Protein AF-A0A9D6Q894-F1 (afdb_monomer)

Sequence (120 aa):
MGDHLRRKRMLLGLRQRDVATILAISIATLERWERNETQPKPYLIPRIIDFLGYAPYEPQDRFGSWLLMARRALGLSRKRLAKRLSVDESTIFRWESGRAGPQAALLRRLRAVLTSDEHR

pLDDT: mean 83.46, std 13.53, range [35.12, 97.06]

Nearest PDB structures (foldseek):
  2b5a-assembly1_A  TM=9.218E-01  e=3.455E-02  [Bacillus] caldolyticus
  1y7y-assembly1_B  TM=9.335E-01  e=4.037E-02  Aeromonas hydrophila
  4yba-assembly1_A  TM=9.050E-01  e=4.478E-02  Klebsiella pneumoniae
  8ezt-assembly1_D-2  TM=8.204E-01  e=2.958E-02  Legionella pneumophila
  3g5g-assembly5_J  TM=8.059E-01  e=1.476E-01  Enterobacter sp. RFL13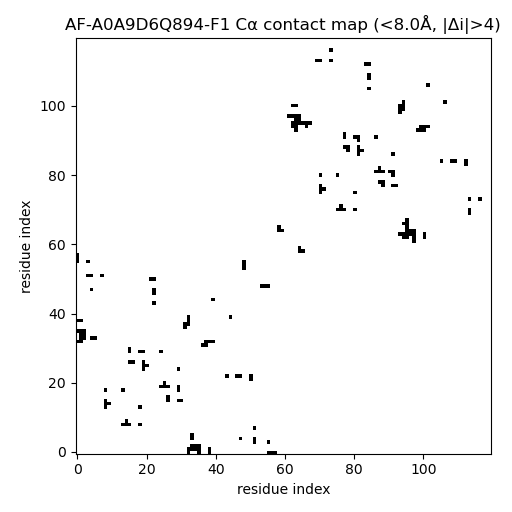96

Radius of gyration: 17.18 Å; Cα contacts (8 Å, |Δi|>4): 108; chains: 1; bounding box: 43×35×42 Å

Foldseek 3Di:
DLCLLVVLCVVVVHDLVVVCVQLVHDSVVSVCSVVVNDDDDPVSQVSVCVSSVHRPDPPPVAQLCVLVVLCVVLVHDLVRLCVQLVHDSVVNVCRNVSVDDDDPVSVVSSVCVSVVSPDD

Secondary structure (DSSP, 8-state):
-HHHHHHHHHHTT--HHHHHHHTTS-HHHHHHHHTTSSPPPGGGHHHHHHHHTS------S-HHHHHHHHHHHTT--HHHHHHHHTS-HHHHHHHHTTS----HHHHHHHHHHHHTTS--

Solvent-accessible surface area (backbone atoms only — not comparable to full-atom values): 7040 Å² total; per-residue (Å²): 87,25,63,54,52,48,50,53,33,57,76,69,72,50,52,64,64,57,53,13,57,76,64,71,50,54,48,69,58,50,50,37,21,52,68,64,75,49,77,83,56,80,89,52,45,66,55,50,26,62,74,66,74,48,77,64,67,74,79,58,95,38,70,10,54,55,50,49,49,54,36,53,76,69,72,47,51,58,60,57,50,14,60,77,67,77,48,55,45,68,54,50,51,32,22,42,69,60,75,44,79,78,54,76,75,52,50,56,54,51,52,51,66,66,63,69,70,78,78,129

Structure (mmCIF, N/CA/C/O backbone):
data_AF-A0A9D6Q894-F1
#
_entry.id   AF-A0A9D6Q894-F1
#
loop_
_atom_site.group_PDB
_atom_site.id
_atom_site.type_symbol
_atom_site.label_atom_id
_atom_site.label_alt_id
_atom_site.label_comp_id
_atom_site.label_asym_id
_atom_site.label_entity_id
_atom_site.label_seq_id
_atom_site.pdbx_PDB_ins_code
_atom_site.Cartn_x
_atom_site.Cartn_y
_atom_site.Cartn_z
_atom_site.occupancy
_atom_site.B_iso_or_equiv
_atom_site.auth_seq_id
_atom_site.auth_comp_id
_atom_site.auth_asym_id
_atom_site.auth_atom_id
_atom_site.pdbx_PDB_model_num
ATOM 1 N N . MET A 1 1 ? -6.344 7.087 0.048 1.00 79.19 1 MET A N 1
ATOM 2 C CA . MET A 1 1 ? -6.628 5.961 0.983 1.00 79.19 1 MET A CA 1
ATOM 3 C C . MET A 1 1 ? -7.520 6.391 2.151 1.00 79.19 1 MET A C 1
ATOM 5 O O . MET A 1 1 ? -8.630 5.879 2.251 1.00 79.19 1 MET A O 1
ATOM 9 N N . GLY A 1 2 ? -7.092 7.338 2.998 1.00 86.25 2 GLY A N 1
ATOM 10 C CA . GLY A 1 2 ? -7.891 7.845 4.126 1.00 86.25 2 GLY A CA 1
ATOM 11 C C . GLY A 1 2 ? -9.260 8.395 3.728 1.00 86.25 2 GLY A C 1
ATOM 12 O O . GLY A 1 2 ? -10.278 8.030 4.314 1.00 86.25 2 GLY A O 1
ATOM 13 N N . ASP A 1 3 ? -9.297 9.170 2.646 1.00 88.12 3 ASP A N 1
ATOM 14 C CA . ASP A 1 3 ? -10.540 9.753 2.127 1.00 88.12 3 ASP A CA 1
ATOM 15 C C . ASP A 1 3 ? -11.532 8.699 1.619 1.00 88.12 3 ASP A C 1
ATOM 17 O O . ASP A 1 3 ? -12.743 8.860 1.773 1.00 88.12 3 ASP A O 1
ATOM 21 N N . HIS A 1 4 ? -11.040 7.583 1.070 1.00 90.31 4 HIS A N 1
ATOM 22 C CA . HIS A 1 4 ? -11.890 6.473 0.631 1.00 90.31 4 HIS A CA 1
ATOM 23 C C . HIS A 1 4 ? -12.553 5.781 1.824 1.00 90.31 4 HIS A C 1
ATOM 25 O O . HIS A 1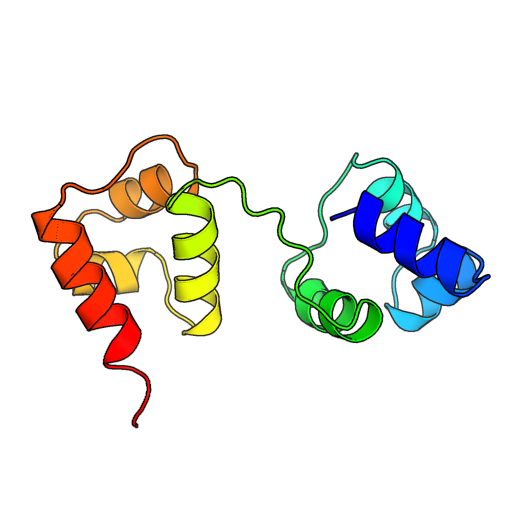 4 ? -13.755 5.510 1.780 1.00 90.31 4 HIS A O 1
ATOM 31 N N . LEU A 1 5 ? -11.792 5.547 2.901 1.00 91.75 5 LEU A N 1
ATOM 32 C CA . LEU A 1 5 ? -12.309 4.986 4.152 1.00 91.75 5 LEU A CA 1
ATOM 33 C C . LEU A 1 5 ? -13.366 5.903 4.767 1.00 91.75 5 LEU A C 1
ATOM 35 O O . LEU A 1 5 ? -14.478 5.448 5.040 1.00 91.75 5 LEU A O 1
ATOM 39 N N . ARG A 1 6 ? -13.065 7.202 4.887 1.00 93.62 6 ARG A N 1
ATOM 40 C CA . ARG A 1 6 ? -14.006 8.198 5.412 1.00 93.62 6 ARG A CA 1
ATOM 41 C C . ARG A 1 6 ? -15.281 8.259 4.574 1.00 93.62 6 ARG A C 1
ATOM 43 O O . ARG A 1 6 ? -16.379 8.236 5.128 1.00 93.62 6 ARG A O 1
ATOM 50 N N . ARG A 1 7 ? -15.157 8.306 3.244 1.00 92.75 7 ARG A N 1
ATOM 51 C CA . ARG A 1 7 ? -16.305 8.364 2.328 1.00 92.75 7 ARG A CA 1
ATOM 52 C C . ARG A 1 7 ? -17.180 7.119 2.450 1.00 92.75 7 ARG A C 1
ATOM 54 O O . ARG A 1 7 ? -18.383 7.260 2.636 1.00 92.75 7 ARG A O 1
ATOM 61 N N . LYS A 1 8 ? -16.598 5.913 2.400 1.00 93.56 8 LYS A N 1
ATOM 62 C CA . LYS A 1 8 ? -17.350 4.654 2.553 1.00 93.56 8 LYS A CA 1
ATOM 63 C C . LYS A 1 8 ? -18.032 4.573 3.918 1.00 93.56 8 LYS A C 1
ATOM 65 O O . LYS A 1 8 ? -19.206 4.228 3.981 1.00 93.56 8 LYS A O 1
ATOM 70 N N . ARG A 1 9 ? -17.331 4.943 4.994 1.00 96.06 9 ARG A N 1
ATOM 71 C CA . ARG A 1 9 ? -17.894 4.972 6.348 1.00 96.06 9 ARG A CA 1
ATOM 72 C C . ARG A 1 9 ? -19.131 5.868 6.428 1.00 96.06 9 ARG A C 1
ATOM 74 O O . ARG A 1 9 ? -20.155 5.431 6.941 1.00 96.06 9 ARG A O 1
ATOM 81 N N . MET A 1 10 ? -19.036 7.096 5.916 1.00 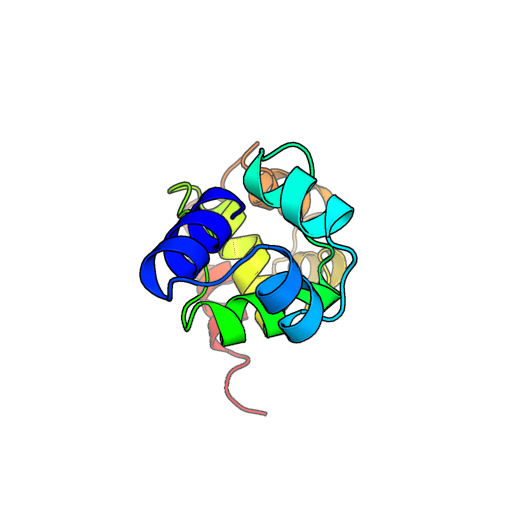96.06 10 MET A N 1
ATOM 82 C CA . MET A 1 10 ? -20.152 8.049 5.916 1.00 96.06 10 MET A CA 1
ATOM 83 C C . MET A 1 10 ? -21.316 7.567 5.038 1.00 96.06 10 MET A C 1
ATOM 85 O O . MET A 1 10 ? -22.461 7.682 5.459 1.00 96.06 10 MET A O 1
ATOM 89 N N . LEU A 1 11 ? -21.034 6.974 3.869 1.00 94.81 11 LEU A N 1
ATOM 90 C CA . LEU A 1 11 ? -22.055 6.381 2.992 1.00 94.81 11 LEU A CA 1
ATOM 91 C C . LEU A 1 11 ? -22.834 5.248 3.672 1.00 94.81 11 LEU A C 1
ATOM 93 O O . LEU A 1 11 ? -24.030 5.109 3.448 1.00 94.81 11 LEU A O 1
ATOM 97 N N . LEU A 1 12 ? -22.163 4.449 4.503 1.00 94.25 12 LEU A N 1
ATOM 98 C CA . LEU A 1 12 ? -22.780 3.359 5.261 1.00 94.25 12 LEU A CA 1
ATOM 99 C C . LEU A 1 12 ? -23.392 3.818 6.599 1.00 94.25 12 LEU A C 1
ATOM 101 O O . LEU A 1 12 ? -23.885 2.984 7.352 1.00 94.25 12 LEU A O 1
ATOM 105 N N . GLY A 1 13 ? -23.324 5.112 6.937 1.00 96.00 13 GLY A N 1
ATOM 106 C CA . GLY A 1 13 ? -23.811 5.636 8.219 1.00 96.00 13 GLY A CA 1
ATOM 107 C C . GLY A 1 13 ? -23.058 5.106 9.448 1.00 96.00 13 GLY A C 1
ATOM 108 O O . GLY A 1 13 ? -23.575 5.165 10.562 1.00 96.00 13 GLY A O 1
ATOM 109 N N . LEU A 1 14 ? -21.843 4.580 9.266 1.00 96.56 14 LEU A N 1
ATOM 110 C CA . LEU A 1 14 ? -21.070 3.934 10.327 1.00 96.56 14 LEU A CA 1
ATOM 111 C C . LEU A 1 14 ? -20.288 4.952 11.168 1.00 96.56 14 LEU A C 1
ATOM 113 O O . LEU A 1 14 ? -19.746 5.950 10.670 1.00 96.56 14 LEU A O 1
ATOM 117 N N . ARG A 1 15 ? -20.147 4.667 12.464 1.00 97.06 15 ARG A N 1
ATOM 118 C CA . ARG A 1 15 ? -19.239 5.411 13.345 1.00 97.06 15 ARG A CA 1
ATOM 119 C C . ARG A 1 15 ? -17.815 4.888 13.166 1.00 97.06 15 ARG A C 1
ATOM 121 O O . ARG A 1 15 ? -17.594 3.757 12.738 1.00 97.06 15 ARG A O 1
ATOM 128 N N . GLN A 1 16 ? -16.818 5.693 13.537 1.00 95.88 16 GLN A N 1
ATOM 129 C CA . GLN A 1 16 ? -15.409 5.276 13.460 1.00 95.88 16 GLN A CA 1
ATOM 130 C C . GLN A 1 16 ? -15.134 3.999 14.271 1.00 95.88 16 GLN A C 1
ATOM 132 O O . GLN A 1 16 ? -14.383 3.141 13.820 1.00 95.88 16 GLN A O 1
ATOM 137 N N . ARG A 1 17 ? -15.796 3.827 15.424 1.00 96.69 17 ARG A N 1
ATOM 138 C CA . ARG A 1 17 ? -15.685 2.604 16.237 1.00 96.69 17 ARG A CA 1
ATOM 139 C C . ARG A 1 17 ? -16.131 1.342 15.491 1.00 96.69 17 ARG A C 1
ATOM 141 O O . ARG A 1 17 ? -15.507 0.305 15.654 1.00 96.69 17 ARG A O 1
ATOM 148 N N . ASP A 1 18 ? -17.160 1.443 14.651 1.00 96.81 18 ASP A N 1
ATOM 149 C CA . ASP A 1 18 ? -17.724 0.287 13.954 1.00 96.81 18 ASP A CA 1
ATOM 150 C C . ASP A 1 18 ? -16.742 -0.181 12.866 1.00 96.81 18 ASP A C 1
ATOM 152 O O . ASP A 1 18 ? -16.416 -1.362 12.768 1.00 96.81 18 ASP A O 1
ATOM 156 N N . VAL A 1 19 ? -16.163 0.767 12.119 1.00 95.88 19 VAL A N 1
ATOM 157 C CA . VAL A 1 19 ? -15.126 0.487 11.108 1.00 95.88 19 VAL A CA 1
ATOM 158 C C . VAL A 1 19 ? -13.825 -0.004 11.746 1.00 95.88 19 VAL A C 1
ATOM 160 O O . VAL A 1 19 ? -13.191 -0.917 11.221 1.00 95.88 19 VAL A O 1
ATOM 163 N N . ALA A 1 20 ? -13.432 0.557 12.891 1.00 96.56 20 ALA A N 1
ATOM 164 C CA . ALA A 1 20 ? -12.260 0.103 13.632 1.00 96.56 20 ALA A CA 1
ATOM 165 C C . ALA A 1 20 ? -12.402 -1.369 14.063 1.00 96.56 20 ALA A C 1
ATOM 167 O O . ALA A 1 20 ? -11.459 -2.143 13.896 1.00 96.56 20 ALA A O 1
ATOM 168 N N . THR A 1 21 ? -13.594 -1.778 14.512 1.00 96.38 21 THR A N 1
ATOM 169 C CA . THR A 1 21 ? -13.909 -3.181 14.819 1.00 96.38 21 THR A CA 1
ATOM 170 C C . THR A 1 21 ? -13.846 -4.069 13.575 1.00 96.38 21 THR A C 1
ATOM 172 O O . THR A 1 21 ? -13.175 -5.099 13.610 1.00 96.38 21 THR A O 1
ATOM 175 N N . ILE A 1 22 ? -14.453 -3.659 12.453 1.00 94.19 22 ILE A N 1
ATOM 176 C CA . ILE A 1 22 ? -14.415 -4.415 11.181 1.00 94.19 22 ILE A CA 1
ATOM 177 C C . ILE A 1 22 ? -12.965 -4.665 10.729 1.00 94.19 22 ILE A C 1
ATOM 179 O O . ILE A 1 22 ? -12.574 -5.780 10.369 1.00 94.19 22 ILE A O 1
ATOM 183 N N . LEU A 1 23 ? -12.127 -3.630 10.802 1.00 93.06 23 LEU A N 1
ATOM 184 C CA . LEU A 1 23 ? -10.722 -3.697 10.401 1.00 93.06 23 LEU A CA 1
ATOM 185 C C . LEU A 1 23 ? -9.799 -4.264 11.499 1.00 93.06 23 LEU A C 1
ATOM 187 O O . LEU A 1 23 ? -8.610 -4.442 11.240 1.00 93.06 23 LEU A O 1
ATOM 191 N N . ALA A 1 24 ? -10.336 -4.582 12.685 1.00 94.94 24 ALA A N 1
ATOM 192 C CA . ALA A 1 24 ? -9.626 -4.923 13.925 1.00 94.94 24 ALA A CA 1
ATOM 193 C C . ALA A 1 24 ? -8.384 -4.051 14.172 1.00 94.94 24 ALA A C 1
ATOM 195 O O . ALA A 1 24 ? -7.261 -4.536 14.322 1.00 94.94 24 ALA A O 1
ATOM 196 N N . ILE A 1 25 ? -8.611 -2.742 14.193 1.00 96.06 25 ILE A N 1
ATOM 197 C CA . ILE A 1 25 ? -7.628 -1.710 14.528 1.00 96.06 25 ILE A CA 1
ATOM 198 C C . ILE A 1 25 ? -8.171 -0.829 15.653 1.00 96.06 25 ILE A C 1
ATOM 200 O O . ILE A 1 25 ? -9.348 -0.886 15.998 1.00 96.06 25 ILE A O 1
ATOM 204 N N . SER A 1 26 ? -7.323 0.035 16.211 1.00 96.75 26 SER A N 1
ATOM 205 C CA . SER A 1 26 ? -7.795 1.044 17.161 1.00 96.75 26 SER A CA 1
ATOM 206 C C . SER A 1 26 ? -8.539 2.183 16.451 1.00 96.75 26 SER A C 1
ATOM 208 O O . SER A 1 26 ? -8.226 2.526 15.307 1.00 96.75 26 SER A O 1
ATOM 210 N N . ILE A 1 27 ? -9.474 2.829 17.157 1.00 96.94 27 ILE A N 1
ATOM 211 C CA . ILE A 1 27 ? -10.185 4.022 16.661 1.00 96.94 27 ILE A CA 1
ATOM 212 C C . ILE A 1 27 ? -9.186 5.129 16.304 1.00 96.94 27 ILE A C 1
ATOM 214 O O . ILE A 1 27 ? -9.293 5.725 15.238 1.00 96.94 27 ILE A O 1
ATOM 218 N N . ALA A 1 28 ? -8.161 5.336 17.137 1.00 96.44 28 ALA A N 1
ATOM 219 C CA . ALA A 1 28 ? -7.111 6.321 16.885 1.00 96.44 28 ALA A CA 1
ATOM 220 C C . ALA A 1 28 ? -6.317 6.018 15.601 1.00 96.44 28 ALA A C 1
ATOM 222 O O . ALA A 1 28 ? -5.923 6.932 14.878 1.00 96.44 28 ALA A O 1
ATOM 223 N N . THR A 1 29 ? -6.088 4.737 15.284 1.00 95.31 29 THR A N 1
ATOM 224 C CA . THR A 1 29 ? -5.462 4.332 14.016 1.00 95.31 29 THR A CA 1
ATOM 225 C C . THR A 1 29 ? -6.332 4.736 12.831 1.00 95.31 29 THR A C 1
ATOM 227 O O . THR A 1 29 ? -5.823 5.349 11.895 1.00 95.31 29 THR A O 1
ATOM 230 N N . LEU A 1 30 ? -7.634 4.435 12.888 1.00 95.62 30 LEU A N 1
ATOM 231 C CA . LEU A 1 30 ? -8.574 4.821 11.838 1.00 95.62 30 LEU A CA 1
ATOM 232 C C . LEU A 1 30 ? -8.658 6.345 11.690 1.00 95.62 30 LEU A C 1
ATOM 234 O O . LEU A 1 30 ? -8.619 6.850 10.575 1.00 95.62 30 LEU A O 1
ATOM 238 N N . GLU A 1 31 ? -8.727 7.082 12.795 1.00 95.38 31 GLU A N 1
ATOM 239 C CA . GLU A 1 31 ? -8.824 8.541 12.787 1.00 95.38 31 GLU A CA 1
ATOM 240 C C . GLU A 1 31 ? -7.607 9.188 12.108 1.00 95.38 31 GLU A C 1
ATOM 242 O O . GLU A 1 31 ? -7.761 10.035 11.229 1.00 95.38 31 GLU A O 1
ATOM 247 N N . ARG A 1 32 ? -6.388 8.734 12.436 1.00 94.31 32 ARG A N 1
ATOM 248 C CA . ARG A 1 32 ? -5.160 9.190 11.761 1.00 94.31 32 ARG A CA 1
ATOM 249 C C . ARG A 1 32 ? -5.170 8.879 10.268 1.00 94.31 32 ARG A C 1
ATOM 251 O O . ARG A 1 32 ? -4.653 9.671 9.483 1.00 94.31 32 ARG A O 1
ATOM 258 N N . TRP A 1 33 ? -5.732 7.739 9.862 1.00 93.69 33 TRP A N 1
ATOM 259 C CA . TRP A 1 33 ? -5.885 7.418 8.443 1.00 93.69 33 TRP A CA 1
ATOM 260 C C . TRP A 1 33 ? -6.893 8.345 7.771 1.00 93.69 33 TRP A C 1
ATOM 262 O O . TRP A 1 33 ? -6.583 8.884 6.718 1.00 93.69 33 TRP A O 1
ATOM 272 N N . GLU A 1 34 ? -8.058 8.589 8.376 1.00 92.94 34 GLU A N 1
ATOM 273 C CA . GLU A 1 34 ? -9.085 9.494 7.833 1.00 92.94 34 GLU A CA 1
ATOM 274 C C . GLU A 1 34 ? -8.639 10.961 7.770 1.00 92.94 34 GLU A C 1
ATOM 276 O O . GLU A 1 34 ? -9.203 11.734 6.999 1.00 92.94 34 GLU A O 1
ATOM 281 N N . ARG A 1 35 ? -7.636 11.346 8.568 1.00 90.75 35 ARG A N 1
ATOM 282 C CA . ARG A 1 35 ? -6.966 12.655 8.510 1.00 90.75 35 ARG A CA 1
ATOM 283 C C . ARG A 1 35 ? -5.731 12.661 7.596 1.00 90.75 35 ARG A C 1
ATOM 285 O O . ARG A 1 35 ? -5.036 13.666 7.524 1.00 90.75 35 ARG A O 1
ATOM 292 N N . ASN A 1 36 ? -5.463 11.554 6.897 1.00 85.19 36 ASN A N 1
ATOM 293 C CA . ASN A 1 36 ? -4.317 11.348 6.002 1.00 85.19 36 ASN A CA 1
ATOM 294 C C . ASN A 1 36 ? -2.935 11.556 6.662 1.00 85.19 36 ASN A C 1
ATOM 296 O O . ASN A 1 36 ? -1.944 11.777 5.973 1.00 85.19 36 ASN A O 1
ATOM 300 N N . GLU A 1 37 ? -2.834 11.425 7.987 1.00 86.69 37 GLU A N 1
ATOM 301 C CA . GLU A 1 37 ? -1.565 11.573 8.715 1.00 86.69 37 GLU A CA 1
ATOM 302 C C . GLU A 1 37 ? -0.655 10.355 8.587 1.00 86.69 37 GLU A C 1
ATOM 304 O O . GLU A 1 37 ? 0.569 10.462 8.620 1.00 86.69 37 GLU A O 1
ATOM 309 N N . THR A 1 38 ? -1.246 9.165 8.500 1.00 87.38 38 THR A N 1
ATOM 310 C CA . THR A 1 38 ? -0.499 7.908 8.426 1.00 87.38 38 THR A CA 1
ATOM 311 C C . THR A 1 38 ? -1.133 6.972 7.411 1.00 87.38 38 THR A C 1
ATOM 313 O O . THR A 1 38 ? -2.327 7.048 7.130 1.00 87.38 38 THR A O 1
ATOM 316 N N . GLN A 1 39 ? -0.318 6.076 6.856 1.00 82.25 39 GLN A N 1
ATOM 317 C CA . GLN A 1 39 ? -0.770 5.082 5.887 1.00 82.25 39 GLN A CA 1
ATOM 318 C C . GLN A 1 39 ? -0.990 3.717 6.553 1.00 82.25 39 GLN A C 1
ATOM 320 O O . GLN A 1 39 ? -0.232 3.349 7.464 1.00 82.25 39 GLN A O 1
ATOM 325 N N . PRO A 1 40 ? -1.968 2.925 6.079 1.00 87.06 40 PRO A N 1
ATOM 326 C CA . PRO A 1 40 ? -2.151 1.559 6.535 1.00 87.06 40 PRO A CA 1
ATOM 327 C C . PRO A 1 40 ? -0.916 0.693 6.307 1.00 87.06 40 PRO A C 1
ATOM 329 O O . PRO A 1 40 ? -0.224 0.792 5.291 1.00 87.06 40 PRO A O 1
ATOM 332 N N . LYS A 1 41 ? -0.651 -0.210 7.252 1.00 85.69 41 LYS A N 1
ATOM 333 C CA . LYS A 1 41 ? 0.397 -1.218 7.080 1.00 85.69 41 LYS A CA 1
ATOM 334 C C . LYS A 1 41 ? -0.019 -2.218 5.987 1.00 85.69 41 LYS A C 1
ATOM 336 O O . LYS A 1 41 ? -1.204 -2.533 5.895 1.00 85.69 41 LYS A O 1
ATOM 341 N N . PRO A 1 42 ? 0.926 -2.775 5.200 1.00 79.12 42 PRO A N 1
ATOM 342 C CA . PRO A 1 42 ? 0.608 -3.662 4.077 1.00 79.12 42 PRO A CA 1
ATOM 343 C C . PRO A 1 42 ? -0.298 -4.853 4.415 1.00 79.12 42 PRO A C 1
ATOM 345 O O . PRO A 1 42 ? -1.132 -5.223 3.600 1.00 79.12 42 PRO A O 1
ATOM 348 N N . TYR A 1 43 ? -0.184 -5.425 5.615 1.00 85.88 43 TYR A N 1
ATOM 349 C CA . TYR A 1 43 ? -1.015 -6.558 6.035 1.00 85.88 43 TYR A CA 1
ATOM 350 C C . TYR A 1 43 ? -2.491 -6.187 6.292 1.00 85.88 43 TYR A C 1
ATOM 352 O O . TYR A 1 43 ? -3.341 -7.069 6.308 1.00 85.88 43 TYR A O 1
ATOM 360 N N . LEU A 1 44 ? -2.819 -4.899 6.474 1.00 90.06 44 LEU A N 1
ATOM 361 C CA . LEU A 1 44 ? -4.199 -4.411 6.664 1.00 90.06 44 LEU A CA 1
ATOM 362 C C . LEU A 1 44 ? -4.898 -4.106 5.339 1.00 90.06 44 LEU A C 1
ATOM 364 O O . LEU A 1 44 ? -6.116 -3.958 5.295 1.00 90.06 44 LEU A O 1
ATOM 368 N N . ILE A 1 45 ? -4.133 -4.025 4.254 1.00 87.19 45 ILE A N 1
ATOM 369 C CA . ILE A 1 45 ? -4.629 -3.668 2.930 1.00 87.19 45 ILE A CA 1
ATOM 370 C C . ILE A 1 45 ? -5.722 -4.622 2.427 1.00 87.19 45 ILE A C 1
ATOM 372 O O . ILE A 1 45 ? -6.736 -4.101 1.972 1.00 87.19 45 ILE A O 1
ATOM 376 N N . PRO A 1 46 ? -5.609 -5.963 2.535 1.00 86.12 46 PRO A N 1
ATOM 377 C CA . PRO A 1 46 ? -6.676 -6.854 2.075 1.00 86.12 46 PRO A CA 1
ATOM 378 C C . PRO A 1 46 ? -8.018 -6.575 2.762 1.00 86.12 46 PRO A C 1
ATOM 380 O O . PRO A 1 46 ? -9.043 -6.499 2.098 1.00 86.12 46 PRO A O 1
ATOM 383 N N . ARG A 1 47 ? -8.000 -6.315 4.074 1.00 92.25 47 ARG A N 1
ATOM 384 C CA . ARG A 1 47 ? -9.207 -6.008 4.864 1.00 92.25 47 ARG A CA 1
ATOM 385 C C . ARG A 1 47 ? -9.817 -4.663 4.489 1.00 92.25 47 ARG A C 1
ATOM 387 O O . ARG A 1 47 ? -11.029 -4.502 4.489 1.00 92.25 47 ARG A O 1
ATOM 394 N N . ILE A 1 48 ? -8.969 -3.690 4.168 1.00 91.50 48 ILE A N 1
ATOM 395 C CA . ILE A 1 48 ? -9.415 -2.381 3.689 1.00 91.50 48 ILE A CA 1
ATOM 396 C C . ILE A 1 48 ? -10.064 -2.509 2.308 1.00 91.50 48 ILE A C 1
ATOM 398 O O . ILE A 1 48 ? -11.099 -1.894 2.075 1.00 91.50 48 ILE A O 1
ATOM 402 N N . ILE A 1 49 ? -9.478 -3.305 1.409 1.00 88.19 49 ILE A N 1
ATOM 403 C CA . ILE A 1 49 ? -10.048 -3.574 0.082 1.00 88.19 49 ILE A CA 1
ATOM 404 C C . ILE A 1 49 ? -11.406 -4.259 0.222 1.00 88.19 49 ILE A C 1
ATOM 406 O O . ILE A 1 49 ? -12.359 -3.820 -0.413 1.00 88.19 49 ILE A O 1
ATOM 410 N N . ASP A 1 50 ? -11.498 -5.270 1.083 1.00 90.75 50 ASP A N 1
ATOM 411 C CA . ASP A 1 50 ? -12.740 -5.986 1.376 1.00 90.75 50 ASP A CA 1
ATOM 412 C C . ASP A 1 50 ? -13.830 -5.037 1.905 1.00 90.75 50 ASP A C 1
ATOM 414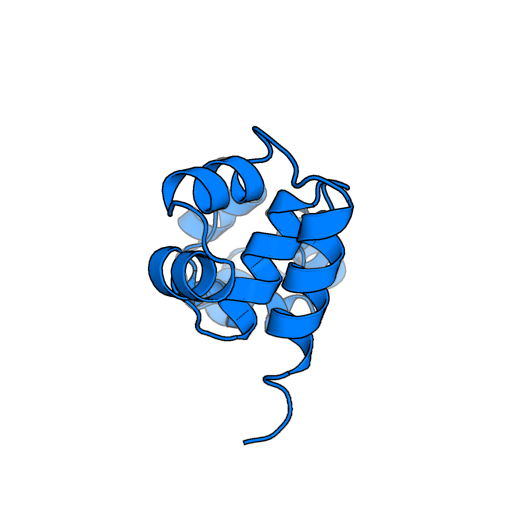 O O . ASP A 1 50 ? -14.915 -4.940 1.337 1.00 90.75 50 ASP A O 1
ATOM 418 N N . PHE A 1 51 ? -13.500 -4.205 2.901 1.00 92.88 51 PHE A N 1
ATOM 419 C CA . PHE A 1 51 ? -14.420 -3.194 3.435 1.00 92.88 51 PHE A CA 1
ATOM 420 C C . PHE A 1 51 ? -14.882 -2.170 2.381 1.00 92.88 51 PHE A C 1
ATOM 422 O O . PHE A 1 51 ? -16.041 -1.743 2.359 1.00 92.88 51 PHE A O 1
ATOM 429 N N . LEU A 1 52 ? -13.979 -1.731 1.504 1.00 90.25 52 LEU A N 1
ATOM 430 C CA . LEU A 1 52 ? -14.299 -0.735 0.483 1.00 90.25 52 LEU A CA 1
ATOM 43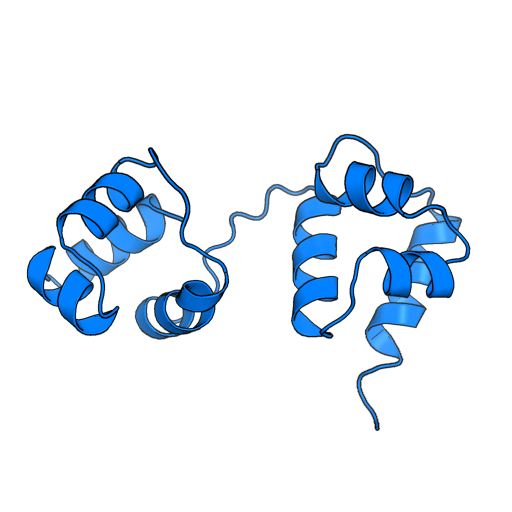1 C C . LEU A 1 52 ? -15.060 -1.343 -0.703 1.00 90.25 52 LEU A C 1
ATOM 433 O O . LEU A 1 52 ? -15.903 -0.655 -1.293 1.00 90.25 52 LEU A O 1
ATOM 437 N N . GLY A 1 53 ? -14.814 -2.618 -1.005 1.00 87.56 53 GLY A N 1
ATOM 438 C CA . GLY A 1 53 ? -15.292 -3.325 -2.194 1.00 87.56 53 GLY A CA 1
ATOM 439 C C . GLY A 1 53 ? -14.492 -3.004 -3.461 1.00 87.56 53 GLY A C 1
ATOM 440 O O . GLY A 1 53 ? -14.904 -3.356 -4.559 1.00 87.56 53 GLY A O 1
ATOM 441 N N . TYR A 1 54 ? -13.377 -2.286 -3.330 1.00 83.12 54 TYR A N 1
ATOM 442 C CA . TYR A 1 54 ? -12.469 -1.944 -4.422 1.00 83.12 54 TYR A CA 1
ATOM 443 C C . TYR A 1 54 ? -11.100 -1.571 -3.856 1.00 83.12 54 TYR A C 1
ATOM 445 O O . TYR A 1 54 ? -10.949 -1.303 -2.665 1.00 83.12 54 TYR A O 1
ATOM 453 N N . ALA A 1 55 ? -10.093 -1.535 -4.722 1.00 79.19 55 ALA A N 1
ATOM 454 C CA . ALA A 1 55 ? -8.734 -1.169 -4.360 1.00 79.19 55 ALA A CA 1
ATOM 455 C C . ALA A 1 55 ? -8.560 0.369 -4.382 1.00 79.19 55 ALA A C 1
ATOM 457 O O . ALA A 1 55 ? -8.502 0.947 -5.465 1.00 79.19 55 ALA A O 1
ATOM 458 N N . PRO A 1 56 ? -8.465 1.064 -3.227 1.00 71.50 56 PRO A N 1
ATOM 459 C CA . PRO A 1 56 ? -8.471 2.535 -3.131 1.00 71.50 56 PRO A CA 1
ATOM 460 C C . PRO A 1 56 ? -7.072 3.138 -3.301 1.00 71.50 56 PRO A C 1
ATOM 462 O O . PRO A 1 56 ? -6.635 4.014 -2.541 1.00 71.50 56 PRO A O 1
ATOM 465 N N . TYR A 1 57 ? -6.322 2.596 -4.247 1.00 68.88 57 TYR A N 1
ATOM 466 C CA . TYR A 1 57 ? -5.090 3.224 -4.667 1.00 68.88 57 TYR A CA 1
ATOM 467 C C . TYR A 1 57 ? -5.513 4.317 -5.623 1.00 68.88 57 TYR A C 1
ATOM 469 O O . TYR A 1 57 ? -6.124 4.025 -6.649 1.00 68.88 57 TYR A O 1
ATOM 477 N N . GLU A 1 58 ? -5.240 5.571 -5.273 1.00 53.72 58 GLU A N 1
ATOM 478 C CA . GLU A 1 58 ? -5.314 6.608 -6.288 1.00 53.72 58 GLU A CA 1
ATOM 479 C C . GLU A 1 58 ? -4.401 6.165 -7.432 1.00 53.72 58 GLU A C 1
ATOM 481 O O . GLU A 1 58 ? -3.222 5.861 -7.182 1.00 53.72 58 GLU A O 1
ATOM 486 N N . PRO A 1 59 ? -4.907 6.106 -8.674 1.00 45.09 59 PRO A N 1
ATOM 487 C CA . PRO A 1 59 ? -4.028 6.173 -9.811 1.00 45.09 59 PRO A CA 1
ATOM 488 C C . PRO A 1 59 ? -3.414 7.568 -9.743 1.00 45.09 59 PRO A C 1
ATOM 490 O O . PRO A 1 59 ? -3.897 8.531 -10.319 1.00 45.09 59 PRO A O 1
ATOM 493 N N . GLN A 1 60 ? -2.309 7.699 -9.016 1.00 47.34 60 GLN A N 1
ATOM 494 C CA . GLN A 1 60 ? -1.291 8.574 -9.548 1.00 47.34 60 GLN A CA 1
ATOM 495 C C . GLN A 1 60 ? -0.968 7.913 -10.882 1.00 47.34 60 GLN A C 1
ATOM 497 O O . GLN A 1 60 ? -0.501 6.773 -10.856 1.00 47.34 60 GLN A O 1
ATOM 502 N N . ASP A 1 61 ? -1.320 8.556 -12.000 1.00 49.09 61 ASP A N 1
ATOM 503 C CA . ASP A 1 61 ? -1.029 8.174 -13.395 1.00 49.09 61 ASP A CA 1
ATOM 504 C C . ASP A 1 61 ? 0.490 8.076 -13.633 1.00 49.09 61 ASP A C 1
ATOM 506 O O . ASP A 1 61 ? 1.122 8.742 -14.447 1.00 49.09 61 ASP A O 1
ATOM 510 N N . ARG A 1 62 ? 1.146 7.282 -12.805 1.00 67.62 62 ARG A N 1
ATOM 511 C CA . ARG A 1 62 ? 2.572 7.174 -12.614 1.00 67.62 62 ARG A CA 1
ATOM 512 C C . ARG A 1 62 ? 2.794 5.684 -12.585 1.00 67.62 62 ARG A C 1
ATOM 514 O O . ARG A 1 62 ? 2.480 4.998 -11.614 1.00 67.62 62 ARG A O 1
ATOM 521 N N . PHE A 1 63 ? 3.364 5.212 -13.680 1.00 75.19 63 PHE A N 1
ATOM 522 C CA . PHE A 1 63 ? 3.927 3.883 -13.875 1.00 75.19 63 PHE A CA 1
ATOM 523 C C . PHE A 1 63 ? 4.452 3.210 -12.585 1.00 75.19 63 PHE A C 1
ATOM 525 O O . PHE A 1 63 ? 4.240 2.018 -12.380 1.00 75.19 63 PHE A O 1
ATOM 532 N N . GLY A 1 64 ? 5.092 3.971 -11.690 1.00 82.06 64 GLY A N 1
ATOM 533 C CA . GLY A 1 64 ? 5.596 3.500 -10.402 1.00 82.06 64 GLY A CA 1
ATOM 534 C C . GLY A 1 64 ? 4.572 2.870 -9.462 1.00 82.06 64 GLY A C 1
ATOM 535 O O . GLY A 1 64 ? 4.833 1.797 -8.916 1.00 82.06 64 GLY A O 1
ATOM 536 N N . SER A 1 65 ? 3.409 3.499 -9.288 1.00 79.94 65 SER A N 1
ATOM 537 C CA . SER A 1 65 ? 2.357 2.996 -8.396 1.00 79.94 65 SER A CA 1
ATOM 538 C C . SER A 1 65 ? 1.762 1.698 -8.935 1.00 79.94 65 SER A C 1
ATOM 540 O O . SER A 1 65 ? 1.627 0.721 -8.197 1.00 79.94 65 SER A O 1
ATOM 542 N N . TRP A 1 66 ? 1.496 1.658 -10.244 1.00 83.25 66 TRP A N 1
ATOM 543 C CA . TRP A 1 66 ? 1.060 0.445 -10.931 1.00 83.25 66 TRP A CA 1
ATOM 544 C C . TRP A 1 66 ? 2.096 -0.679 -10.807 1.00 83.25 66 TRP A C 1
ATOM 546 O O . TRP A 1 66 ? 1.749 -1.795 -10.424 1.00 83.25 66 TRP A O 1
ATOM 556 N N . LEU A 1 67 ? 3.378 -0.383 -11.042 1.00 86.44 67 LEU A N 1
ATOM 557 C CA . LEU A 1 67 ? 4.448 -1.373 -10.940 1.00 86.44 67 LEU A CA 1
ATOM 558 C C . LEU A 1 67 ? 4.578 -1.937 -9.520 1.00 86.44 67 LEU A C 1
ATOM 560 O O . LEU A 1 67 ? 4.733 -3.146 -9.347 1.00 86.44 67 LEU A O 1
ATOM 564 N N . LEU A 1 68 ? 4.492 -1.074 -8.504 1.00 85.88 68 LEU A N 1
ATOM 565 C CA . LEU A 1 68 ? 4.519 -1.480 -7.101 1.00 85.88 68 LEU A CA 1
ATOM 566 C C . LEU A 1 68 ? 3.373 -2.447 -6.783 1.00 85.88 68 LEU A C 1
ATOM 568 O O . LEU A 1 68 ? 3.592 -3.457 -6.110 1.00 85.88 68 LEU A O 1
ATOM 572 N N . MET A 1 69 ? 2.162 -2.136 -7.252 1.00 82.69 69 MET A N 1
ATOM 573 C CA . MET A 1 69 ? 0.982 -2.975 -7.049 1.00 82.69 69 MET A CA 1
ATOM 574 C C . MET A 1 69 ? 1.102 -4.307 -7.786 1.00 82.69 69 MET A C 1
ATOM 576 O O . MET A 1 69 ? 0.957 -5.349 -7.151 1.00 82.69 69 MET A O 1
ATOM 580 N N . ALA A 1 70 ? 1.446 -4.290 -9.075 1.00 84.31 70 ALA A N 1
ATOM 581 C CA . ALA A 1 70 ? 1.619 -5.495 -9.882 1.00 84.31 70 ALA A CA 1
ATOM 582 C C . ALA A 1 70 ? 2.693 -6.419 -9.290 1.00 84.31 70 ALA A C 1
ATOM 584 O O . ALA A 1 70 ? 2.467 -7.613 -9.103 1.00 84.31 70 ALA A O 1
ATOM 585 N N . ARG A 1 71 ? 3.843 -5.861 -8.885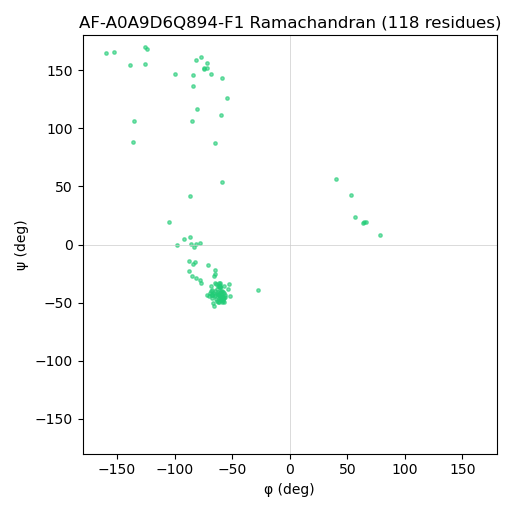 1.00 91.12 71 ARG A N 1
ATOM 586 C CA . ARG A 1 71 ? 4.909 -6.635 -8.239 1.00 91.12 71 ARG A CA 1
ATOM 587 C C . ARG A 1 71 ? 4.428 -7.290 -6.941 1.00 91.12 71 ARG A C 1
ATOM 589 O O . ARG A 1 71 ? 4.768 -8.442 -6.676 1.00 91.12 71 ARG A O 1
ATOM 596 N N . ARG A 1 72 ? 3.679 -6.551 -6.116 1.00 85.62 72 ARG A N 1
ATOM 597 C CA . ARG A 1 72 ? 3.150 -7.054 -4.839 1.00 85.62 72 ARG A CA 1
ATOM 598 C C . ARG A 1 72 ? 2.078 -8.121 -5.036 1.00 85.62 72 ARG A C 1
ATOM 600 O O . ARG A 1 72 ? 2.111 -9.103 -4.305 1.00 85.62 72 ARG A O 1
ATOM 607 N N . ALA A 1 73 ? 1.191 -7.955 -6.015 1.00 77.38 73 ALA A N 1
ATOM 608 C CA . ALA A 1 73 ? 0.172 -8.945 -6.358 1.00 77.38 73 ALA A CA 1
ATOM 609 C C . ALA A 1 73 ? 0.795 -10.288 -6.779 1.00 77.38 73 ALA A C 1
ATOM 611 O O . ALA A 1 73 ? 0.289 -11.337 -6.407 1.00 77.38 73 ALA A O 1
ATOM 612 N N . LEU A 1 74 ? 1.948 -10.251 -7.457 1.00 83.50 74 LEU A N 1
ATOM 613 C CA . LEU A 1 74 ? 2.708 -11.438 -7.871 1.00 83.50 74 LEU A CA 1
ATOM 614 C C . LEU A 1 74 ? 3.698 -11.961 -6.807 1.00 83.50 74 LEU A C 1
ATOM 616 O O . LEU A 1 74 ? 4.537 -12.811 -7.101 1.00 83.50 74 LEU A O 1
ATOM 620 N N . GLY A 1 75 ? 3.696 -11.413 -5.585 1.00 86.25 75 GLY A N 1
ATOM 621 C CA . GLY A 1 75 ? 4.601 -11.852 -4.511 1.00 86.25 75 GLY A CA 1
ATOM 622 C C . GLY A 1 75 ? 6.096 -11.627 -4.793 1.00 86.25 75 GLY A C 1
ATOM 623 O O .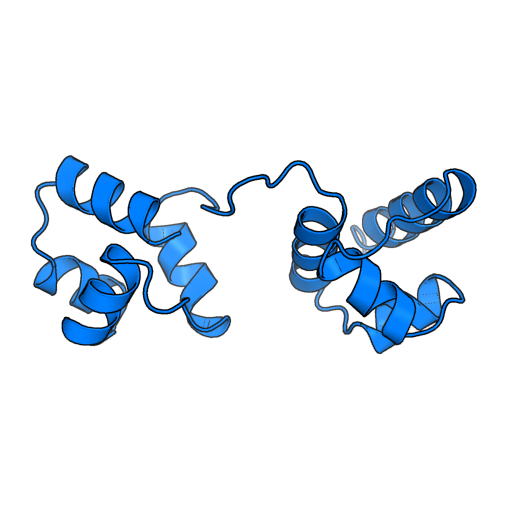 GLY A 1 75 ? 6.965 -12.231 -4.161 1.00 86.25 75 GLY A O 1
ATOM 624 N N . LEU A 1 76 ? 6.438 -10.761 -5.748 1.00 89.44 76 LEU A N 1
ATOM 625 C CA . LEU A 1 76 ? 7.822 -10.529 -6.150 1.00 89.44 76 LEU A CA 1
ATOM 626 C C . LEU A 1 76 ? 8.494 -9.511 -5.218 1.00 89.44 76 LEU A C 1
ATOM 628 O O . LEU A 1 76 ? 7.944 -8.454 -4.914 1.00 89.44 76 LEU A O 1
ATOM 632 N N . SER A 1 77 ? 9.735 -9.769 -4.802 1.00 92.00 77 SER A N 1
ATOM 633 C CA . SER A 1 77 ? 10.583 -8.732 -4.197 1.00 92.00 77 SER A CA 1
ATOM 634 C C . SER A 1 77 ? 11.160 -7.809 -5.276 1.00 92.00 77 SER A C 1
ATOM 636 O O . SER A 1 77 ? 11.215 -8.179 -6.452 1.00 92.00 77 SER A O 1
ATOM 638 N N . ARG A 1 78 ? 11.622 -6.607 -4.897 1.00 93.00 78 ARG A N 1
ATOM 639 C CA . ARG A 1 78 ? 12.286 -5.689 -5.843 1.00 93.00 78 ARG A CA 1
ATOM 640 C C . ARG A 1 78 ? 13.506 -6.345 -6.479 1.00 93.00 78 ARG A C 1
ATOM 642 O O . ARG A 1 78 ? 13.591 -6.370 -7.699 1.00 93.00 78 ARG A O 1
ATOM 649 N N . LYS A 1 79 ? 14.362 -6.983 -5.673 1.00 93.06 79 LYS A N 1
ATOM 650 C CA . LYS A 1 79 ? 15.492 -7.807 -6.131 1.00 93.06 79 LYS A CA 1
ATOM 651 C C . LYS A 1 79 ? 15.091 -8.882 -7.150 1.00 93.06 79 LYS A C 1
ATOM 653 O O . LYS A 1 79 ? 15.768 -9.058 -8.160 1.00 93.06 79 LYS A O 1
ATOM 658 N N . ARG A 1 80 ? 13.988 -9.606 -6.915 1.00 90.88 80 ARG A N 1
ATOM 659 C CA . ARG A 1 80 ? 13.530 -10.679 -7.819 1.00 90.88 80 ARG A CA 1
ATOM 660 C C . ARG A 1 80 ? 13.017 -10.122 -9.145 1.00 90.88 80 ARG A C 1
ATOM 662 O O . ARG A 1 80 ? 13.356 -10.666 -10.193 1.00 90.88 80 ARG A O 1
ATOM 669 N N . LEU A 1 81 ? 12.258 -9.028 -9.106 1.00 91.00 81 LEU A N 1
ATOM 670 C CA . LEU A 1 81 ? 11.805 -8.335 -10.312 1.00 91.00 81 LEU A CA 1
ATOM 671 C C . LEU A 1 81 ? 12.984 -7.736 -11.096 1.00 91.00 81 LEU A C 1
ATOM 673 O O . LEU A 1 81 ? 13.065 -7.912 -12.307 1.00 91.00 81 LEU A O 1
ATOM 677 N N . ALA A 1 82 ? 13.930 -7.104 -10.401 1.00 91.81 82 ALA A N 1
ATOM 678 C CA . ALA A 1 82 ? 15.141 -6.531 -10.982 1.00 91.81 82 ALA A CA 1
ATOM 679 C C . ALA A 1 82 ? 15.963 -7.592 -11.733 1.00 91.81 82 ALA A C 1
ATOM 681 O O . ALA A 1 82 ? 16.299 -7.400 -12.901 1.00 91.81 82 ALA A O 1
ATOM 682 N N . LYS A 1 83 ? 16.167 -8.768 -11.116 1.00 91.38 83 LYS A N 1
ATOM 683 C CA . LYS A 1 83 ? 16.836 -9.917 -11.749 1.00 91.38 83 LYS A CA 1
ATOM 684 C C . LYS A 1 83 ? 16.123 -10.378 -13.024 1.00 91.38 83 LYS A C 1
ATOM 686 O O . LYS A 1 83 ? 16.787 -10.626 -14.023 1.00 91.38 83 LYS A O 1
ATOM 691 N N . ARG A 1 84 ? 14.787 -10.479 -13.006 1.00 87.94 84 ARG A N 1
ATOM 692 C CA . ARG A 1 84 ? 13.992 -10.880 -14.185 1.00 87.94 84 ARG A CA 1
ATOM 693 C C . ARG A 1 84 ? 14.049 -9.856 -15.325 1.00 87.94 84 ARG A C 1
ATOM 695 O O . ARG A 1 84 ? 13.888 -10.232 -16.478 1.00 87.94 84 ARG A O 1
ATOM 702 N N . LEU A 1 85 ? 14.275 -8.584 -15.006 1.00 86.75 85 LEU A N 1
ATOM 703 C CA . LEU A 1 85 ? 14.363 -7.492 -15.979 1.00 86.75 85 LEU A CA 1
ATOM 704 C C . LEU A 1 85 ? 15.802 -7.119 -16.358 1.00 86.75 85 LEU A C 1
ATOM 706 O O . LEU A 1 85 ? 15.986 -6.223 -17.179 1.00 86.75 85 LEU A O 1
ATOM 710 N N . SER A 1 86 ? 16.800 -7.792 -15.776 1.00 88.44 86 SER A N 1
ATOM 711 C CA . SER A 1 86 ? 18.226 -7.482 -15.937 1.00 88.44 86 SER A CA 1
ATOM 712 C C . SER A 1 86 ? 18.561 -6.015 -15.623 1.00 88.44 86 SER A C 1
ATOM 714 O O . SER A 1 86 ? 19.327 -5.378 -16.340 1.00 88.44 86 SER A O 1
ATOM 716 N N . VAL A 1 87 ? 17.974 -5.474 -14.550 1.00 90.00 87 VAL A N 1
ATOM 717 C CA . VAL A 1 87 ? 18.250 -4.121 -14.034 1.00 90.00 87 VAL A CA 1
ATOM 718 C C . VAL A 1 87 ? 18.673 -4.172 -12.569 1.00 90.00 87 VAL A C 1
ATOM 720 O O . VAL A 1 87 ? 18.506 -5.191 -11.902 1.00 90.00 87 VAL A O 1
ATOM 723 N N . ASP A 1 88 ? 19.187 -3.058 -12.054 1.00 92.69 88 ASP A N 1
ATOM 724 C CA . ASP A 1 88 ? 19.509 -2.913 -10.635 1.00 92.69 88 ASP A CA 1
ATOM 725 C C . ASP A 1 88 ? 18.255 -2.744 -9.751 1.00 92.69 88 ASP A C 1
ATOM 727 O O . ASP A 1 88 ? 17.237 -2.180 -10.168 1.00 92.69 88 ASP A O 1
ATOM 731 N N . GLU A 1 89 ? 18.326 -3.190 -8.495 1.00 93.62 89 GLU A N 1
ATOM 732 C CA . GLU A 1 89 ? 17.224 -3.056 -7.532 1.00 93.62 89 GLU A CA 1
ATOM 733 C C . GLU A 1 89 ? 16.858 -1.585 -7.260 1.00 93.62 89 GLU A C 1
ATOM 735 O O . GLU A 1 89 ? 15.672 -1.250 -7.137 1.00 93.62 89 GLU A O 1
ATOM 740 N N . SER A 1 90 ? 17.847 -0.683 -7.246 1.00 91.94 90 SER A N 1
ATOM 741 C CA . SER A 1 90 ? 17.624 0.757 -7.072 1.00 91.94 90 SER A CA 1
ATOM 742 C C . SER A 1 90 ? 16.843 1.378 -8.233 1.00 91.94 90 SER A C 1
ATOM 744 O O . SER A 1 90 ? 16.161 2.388 -8.044 1.00 91.94 90 SER A O 1
ATOM 746 N N . THR A 1 91 ? 16.900 0.777 -9.426 1.00 89.06 91 THR A N 1
ATOM 747 C CA . THR A 1 91 ? 16.118 1.198 -10.596 1.00 89.06 91 THR A CA 1
ATOM 748 C C . THR A 1 91 ? 14.640 0.888 -10.388 1.00 89.06 91 THR A C 1
ATOM 750 O O . THR A 1 91 ? 13.801 1.765 -10.586 1.00 89.06 91 THR A O 1
ATOM 753 N N . ILE A 1 92 ? 14.316 -0.308 -9.881 1.00 91.38 92 ILE A N 1
ATOM 754 C CA . ILE A 1 92 ? 12.938 -0.672 -9.512 1.00 91.38 92 ILE A CA 1
ATOM 755 C C . ILE A 1 92 ? 12.422 0.245 -8.402 1.00 91.38 92 ILE A C 1
ATOM 757 O O . ILE A 1 92 ? 11.303 0.742 -8.485 1.00 91.38 92 ILE A O 1
ATOM 761 N N . PHE A 1 93 ? 13.244 0.536 -7.391 1.00 88.94 93 PHE A N 1
ATOM 762 C CA . PHE A 1 93 ? 12.876 1.487 -6.340 1.00 88.94 93 PHE A CA 1
ATOM 763 C C . PHE A 1 93 ? 12.592 2.895 -6.892 1.00 88.94 93 PHE A C 1
ATOM 765 O O . PHE A 1 93 ? 11.594 3.514 -6.518 1.00 88.94 93 PHE A O 1
ATOM 772 N N . ARG A 1 94 ? 13.434 3.410 -7.799 1.00 84.25 94 ARG A N 1
ATOM 773 C CA . ARG A 1 94 ? 13.238 4.721 -8.446 1.00 84.25 94 ARG A CA 1
ATOM 774 C C . ARG A 1 94 ? 11.967 4.769 -9.289 1.00 84.25 94 ARG A C 1
ATOM 776 O O . ARG A 1 94 ? 11.270 5.781 -9.262 1.00 84.25 94 ARG A O 1
ATOM 783 N N . TRP A 1 95 ? 11.648 3.684 -9.986 1.00 88.62 95 TRP A N 1
ATOM 784 C CA . TRP A 1 95 ? 10.396 3.570 -10.722 1.00 88.62 95 TRP A CA 1
ATOM 785 C C . TRP A 1 95 ? 9.194 3.554 -9.792 1.00 88.62 95 TRP A C 1
ATOM 787 O O . TRP A 1 95 ? 8.317 4.391 -9.949 1.00 88.62 95 TRP A O 1
ATOM 797 N N . GLU A 1 96 ? 9.178 2.677 -8.786 1.00 87.44 96 GLU A N 1
ATOM 798 C CA . GLU A 1 96 ? 8.072 2.565 -7.823 1.00 87.44 96 GLU A CA 1
ATOM 799 C C . GLU A 1 96 ? 7.829 3.845 -7.022 1.00 87.44 96 GLU A C 1
ATOM 801 O O . GLU A 1 96 ? 6.694 4.154 -6.679 1.00 87.44 96 GLU A O 1
ATOM 806 N N . SER A 1 97 ? 8.891 4.598 -6.730 1.00 81.50 97 SER A N 1
ATOM 807 C CA . SER A 1 97 ? 8.805 5.899 -6.055 1.00 81.50 97 SER A CA 1
ATOM 808 C C . SER A 1 97 ? 8.456 7.054 -6.998 1.00 81.50 97 SER A C 1
ATOM 810 O O . SER A 1 97 ? 8.385 8.200 -6.561 1.00 81.50 97 SER A O 1
ATOM 812 N N . GLY A 1 98 ? 8.265 6.780 -8.294 1.00 75.38 98 GLY A N 1
ATOM 813 C CA . GLY A 1 98 ? 7.917 7.782 -9.296 1.00 75.38 98 GLY A CA 1
ATOM 814 C C . GLY A 1 98 ? 9.015 8.818 -9.549 1.00 75.38 98 GLY A C 1
ATOM 815 O O . GLY A 1 98 ? 8.701 9.888 -10.068 1.00 75.38 98 GLY A O 1
ATOM 816 N N . ARG A 1 99 ? 10.268 8.518 -9.170 1.00 73.62 99 ARG A N 1
ATOM 817 C CA . ARG A 1 99 ? 11.462 9.357 -9.390 1.00 73.62 99 ARG A CA 1
ATOM 818 C C . ARG A 1 99 ? 12.075 9.163 -10.779 1.00 73.62 99 ARG A C 1
ATOM 820 O O . ARG A 1 99 ? 12.892 9.972 -11.199 1.00 73.62 99 ARG A O 1
ATOM 827 N N . ALA A 1 100 ? 11.721 8.079 -11.469 1.00 70.56 100 ALA A N 1
ATOM 828 C CA . ALA A 1 100 ? 12.129 7.786 -12.840 1.00 70.56 100 ALA A CA 1
ATOM 829 C C . ALA A 1 100 ? 11.084 6.897 -13.535 1.00 70.56 100 ALA A C 1
ATOM 831 O O . ALA A 1 100 ? 10.245 6.288 -12.869 1.00 70.56 100 ALA A O 1
ATOM 832 N N . GLY A 1 101 ? 11.166 6.784 -14.861 1.00 70.81 101 GLY A N 1
ATOM 833 C CA . GLY A 1 101 ? 10.364 5.858 -15.663 1.00 70.81 101 GLY A CA 1
ATOM 834 C C . GLY A 1 101 ? 11.242 4.956 -16.540 1.00 70.81 101 GLY A C 1
ATOM 835 O O . GLY A 1 101 ? 12.386 5.311 -16.833 1.00 70.81 101 GLY A O 1
ATOM 836 N N . PRO A 1 102 ? 10.754 3.772 -16.936 1.00 70.56 102 PRO A N 1
ATOM 837 C CA . PRO A 1 102 ? 11.442 2.894 -17.873 1.00 70.56 102 PRO A CA 1
ATOM 838 C C . PRO A 1 102 ? 11.403 3.468 -19.291 1.00 70.56 102 PRO A C 1
ATOM 840 O O . PRO A 1 102 ? 10.449 4.132 -19.691 1.00 70.56 102 PRO A O 1
ATOM 843 N N . GLN A 1 103 ? 12.413 3.132 -20.089 1.00 72.12 103 GLN A N 1
ATOM 844 C CA . GLN A 1 103 ? 12.387 3.372 -21.531 1.00 72.12 103 GLN A CA 1
ATOM 845 C C . GLN A 1 103 ? 11.401 2.418 -22.231 1.00 72.12 103 GLN A C 1
ATOM 847 O O . GLN A 1 103 ? 11.133 1.316 -21.744 1.00 72.12 103 GLN A O 1
ATOM 852 N N . ALA A 1 104 ? 10.900 2.804 -23.409 1.00 63.25 104 ALA A N 1
ATOM 853 C CA . ALA A 1 104 ? 9.872 2.061 -24.152 1.00 63.25 104 ALA A CA 1
ATOM 854 C C . ALA A 1 104 ? 10.223 0.580 -24.412 1.00 63.25 104 ALA A C 1
ATOM 856 O O . ALA A 1 104 ? 9.370 -0.300 -24.280 1.00 63.25 104 ALA A O 1
ATOM 857 N N . ALA A 1 105 ? 11.489 0.270 -24.708 1.00 63.75 105 ALA A N 1
ATOM 858 C CA . ALA A 1 105 ? 11.949 -1.109 -24.901 1.00 63.75 105 ALA A CA 1
ATOM 859 C C . ALA A 1 105 ? 11.833 -1.964 -23.622 1.00 63.75 105 ALA A C 1
ATOM 861 O O . ALA A 1 105 ? 11.529 -3.158 -23.671 1.00 63.75 105 ALA A O 1
ATOM 862 N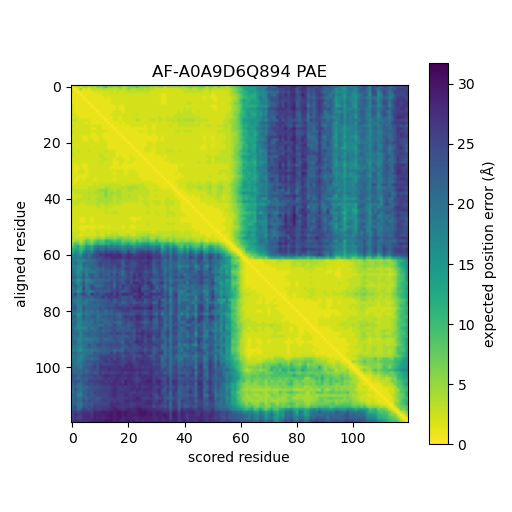 N . LEU A 1 106 ? 12.028 -1.343 -22.460 1.00 70.19 106 LEU A N 1
ATOM 863 C CA . LEU A 1 106 ? 12.012 -1.997 -21.156 1.00 70.19 106 LEU A CA 1
ATOM 864 C C . LEU A 1 106 ? 10.583 -2.192 -20.630 1.00 70.19 106 LEU A C 1
ATOM 866 O O . LEU A 1 106 ? 10.313 -3.191 -19.966 1.00 70.19 106 LEU A O 1
ATOM 870 N N . LEU A 1 107 ? 9.647 -1.318 -21.020 1.00 72.06 107 LEU A N 1
ATOM 871 C CA . LEU A 1 107 ? 8.207 -1.511 -20.796 1.00 72.06 107 LEU A CA 1
ATOM 872 C C . LEU A 1 107 ? 7.688 -2.804 -21.435 1.00 72.06 107 LEU A C 1
ATOM 874 O O . LEU A 1 107 ? 6.901 -3.519 -20.815 1.00 72.06 107 LEU A O 1
ATOM 878 N N . ARG A 1 108 ? 8.157 -3.148 -22.644 1.00 72.06 108 ARG A N 1
ATOM 879 C CA . ARG A 1 108 ? 7.754 -4.394 -23.324 1.00 72.06 108 ARG A CA 1
ATOM 880 C C . ARG A 1 108 ? 8.217 -5.634 -22.557 1.00 72.06 108 ARG A C 1
ATOM 882 O O . ARG A 1 108 ? 7.423 -6.548 -22.349 1.00 72.06 108 ARG A O 1
ATOM 889 N N . ARG A 1 109 ? 9.469 -5.639 -22.082 1.00 75.44 109 ARG A N 1
ATOM 890 C CA . ARG A 1 109 ? 10.011 -6.718 -21.232 1.00 75.44 109 ARG A CA 1
ATOM 891 C C . ARG A 1 109 ? 9.263 -6.837 -19.909 1.00 75.44 109 ARG A C 1
ATOM 893 O O . ARG A 1 109 ? 8.962 -7.939 -19.468 1.00 75.44 109 ARG A O 1
ATOM 900 N N . LEU A 1 110 ? 8.934 -5.703 -19.301 1.00 77.50 110 LEU A N 1
ATOM 901 C CA . LEU A 1 110 ? 8.212 -5.650 -18.040 1.00 77.50 110 LEU A CA 1
ATOM 902 C C . LEU A 1 110 ? 6.786 -6.183 -18.166 1.00 77.50 110 LEU A C 1
ATOM 904 O O . LEU A 1 110 ? 6.371 -6.973 -17.325 1.00 77.50 110 LEU A O 1
ATOM 908 N N . ARG A 1 111 ? 6.074 -5.845 -19.247 1.00 75.69 111 ARG A N 1
ATOM 909 C CA . ARG A 1 111 ? 4.756 -6.427 -19.521 1.00 75.69 111 ARG A CA 1
ATOM 910 C C . ARG A 1 111 ? 4.844 -7.944 -19.667 1.00 75.69 111 ARG A C 1
ATOM 912 O O . ARG A 1 111 ? 4.096 -8.629 -18.988 1.00 75.69 111 ARG A O 1
ATOM 919 N N . ALA A 1 112 ? 5.798 -8.449 -20.453 1.00 77.06 112 ALA A N 1
ATOM 920 C CA . ALA A 1 112 ? 5.994 -9.887 -20.635 1.00 77.06 112 ALA A CA 1
ATOM 921 C C . ALA A 1 112 ? 6.251 -10.613 -19.302 1.00 77.06 112 ALA A C 1
ATOM 923 O O . ALA A 1 112 ? 5.564 -11.574 -18.985 1.00 77.06 112 ALA A O 1
ATOM 924 N N . VAL A 1 113 ? 7.172 -10.108 -18.473 1.00 78.69 113 VAL A N 1
ATOM 925 C CA . VAL A 1 113 ? 7.499 -10.709 -17.166 1.00 78.69 113 VAL A CA 1
ATOM 926 C C . VAL A 1 113 ? 6.308 -10.732 -16.203 1.00 78.69 113 VAL A C 1
ATOM 928 O O . VAL A 1 113 ? 6.217 -11.648 -15.389 1.00 78.69 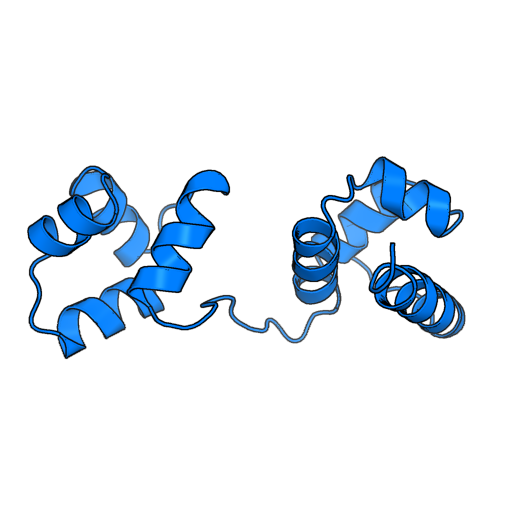113 VAL A O 1
ATOM 931 N N . LEU A 1 114 ? 5.426 -9.732 -16.268 1.00 72.12 114 LEU A N 1
ATOM 932 C CA . LEU A 1 114 ? 4.260 -9.633 -15.388 1.00 72.12 114 LEU A CA 1
ATOM 933 C C . LEU A 1 114 ? 3.054 -10.440 -15.900 1.00 72.12 114 LEU A C 1
ATOM 935 O O . LEU A 1 114 ? 2.257 -10.873 -15.080 1.00 72.12 114 LEU A O 1
ATOM 939 N N . THR A 1 115 ? 2.924 -10.671 -17.212 1.00 68.12 115 THR A N 1
ATOM 940 C CA . THR A 1 115 ? 1.858 -11.516 -17.794 1.00 68.12 115 THR A CA 1
ATOM 941 C C . THR A 1 115 ? 2.219 -13.001 -17.869 1.00 68.12 115 THR A C 1
ATOM 943 O O . THR A 1 115 ? 1.333 -13.841 -17.917 1.00 68.12 115 THR A O 1
ATOM 946 N N . SER A 1 116 ? 3.506 -13.359 -17.881 1.00 59.00 116 SER A N 1
ATOM 947 C CA . SER A 1 116 ? 3.946 -14.764 -17.966 1.00 59.00 116 SER A CA 1
ATOM 948 C C . SER A 1 116 ? 3.840 -15.550 -16.649 1.00 59.00 116 SER A C 1
ATOM 950 O O . SER A 1 116 ? 4.213 -16.718 -16.628 1.00 59.00 116 SER A O 1
ATOM 952 N N . ASP A 1 117 ? 3.356 -14.939 -15.564 1.00 50.66 117 ASP A N 1
ATOM 953 C CA . ASP A 1 117 ? 3.161 -15.581 -14.249 1.00 50.66 117 ASP A CA 1
ATOM 954 C C . ASP A 1 117 ? 1.670 -15.888 -13.967 1.00 50.66 117 ASP A C 1
ATOM 956 O O . ASP A 1 117 ? 1.283 -16.071 -12.820 1.00 50.66 117 ASP A O 1
ATOM 960 N N . GLU A 1 118 ? 0.810 -15.933 -14.999 1.00 41.78 118 GLU A N 1
ATOM 961 C CA . GLU A 1 118 ? -0.593 -16.350 -14.826 1.00 41.78 118 GLU A CA 1
ATOM 962 C C . GLU A 1 118 ? -0.795 -17.870 -14.820 1.00 41.78 118 GLU A C 1
ATOM 964 O O . GLU A 1 118 ? -1.865 -18.319 -14.423 1.00 41.78 118 GLU A O 1
ATOM 969 N N . HIS A 1 119 ? 0.168 -18.693 -15.245 1.00 38.41 119 HIS A N 1
ATOM 970 C CA . HIS A 1 119 ? -0.022 -20.149 -15.323 1.00 38.41 119 HIS A CA 1
ATOM 971 C C . HIS A 1 119 ? 1.195 -20.901 -14.771 1.00 38.41 119 HIS A C 1
ATOM 973 O O . HIS A 1 119 ? 2.095 -21.270 -15.529 1.00 38.41 119 HIS A O 1
ATOM 979 N N . ARG A 1 120 ? 1.210 -21.164 -13.460 1.00 35.12 120 ARG A N 1
ATOM 980 C CA . ARG A 1 120 ? 1.819 -22.378 -12.901 1.00 35.12 120 ARG A CA 1
ATOM 981 C C . ARG A 1 120 ? 1.290 -22.694 -11.509 1.00 35.12 120 ARG A C 1
ATOM 983 O O . ARG A 1 120 ? 1.227 -21.759 -10.687 1.00 35.12 120 ARG A O 1
#

Mean predicted aligned error: 12.88 Å